Protein AF-A0AAD8CGN6-F1 (afdb_monomer_lite)

Foldseek 3Di:
DLQCVLCPVPPQFHALVSVQVSCCVLPVDGDDPVRSCVLCVVVVVVVHRHHGPVSSCVSVVVVVVPPDVCVVVVVVVCVVPVPPPSD

InterPro domains:
  IPR002048 EF-hand domain [PS50222] (1-29)
  IPR011992 EF-hand domain pair [SSF47473] (2-87)

pLDDT: mean 85.25, std 11.23, range [54.81, 95.44]

Sequence (87 aa):
MVFQHCDEDKKGYLSREDVKVAVVMLFGYKPSKTETDVMMASIMQANVPGMPLDHFVSLMGRKLAAQDNYEKTRQIFTGFDIHCHGF

Radius of gyration: 15.57 Å; chains: 1; bounding box: 38×25×37 Å

Organism: NCBI:txid40147

Structure (mmCIF, N/CA/C/O backbone):
data_AF-A0AAD8CGN6-F1
#
_entry.id   AF-A0AAD8CGN6-F1
#
loop_
_atom_site.group_PDB
_atom_site.id
_atom_site.type_symbol
_atom_site.label_atom_id
_atom_site.label_alt_id
_atom_site.label_comp_id
_atom_site.label_asym_id
_atom_site.label_entity_id
_atom_site.label_seq_id
_atom_site.pdbx_PDB_ins_code
_atom_site.Cartn_x
_atom_site.Cartn_y
_atom_site.Cartn_z
_atom_site.occupancy
_atom_site.B_iso_or_equiv
_atom_site.auth_seq_id
_atom_site.auth_comp_id
_atom_site.auth_asym_id
_atom_site.auth_atom_id
_atom_site.pdbx_PDB_model_num
ATOM 1 N N . MET A 1 1 ? -12.781 -11.989 -3.213 1.00 79.56 1 MET A N 1
ATOM 2 C CA . MET A 1 1 ? -12.017 -10.851 -3.795 1.00 79.56 1 MET A CA 1
ATOM 3 C C . MET A 1 1 ? -10.770 -10.600 -2.949 1.00 79.56 1 MET A C 1
ATOM 5 O O . MET A 1 1 ? -10.826 -10.947 -1.777 1.00 79.56 1 MET A O 1
ATOM 9 N N . VAL A 1 2 ? -9.683 -10.016 -3.485 1.00 91.94 2 VAL A N 1
ATOM 10 C CA . VAL A 1 2 ? -8.417 -9.804 -2.728 1.00 91.94 2 VAL A CA 1
ATOM 11 C C . VAL A 1 2 ? -8.662 -9.094 -1.395 1.00 91.94 2 VAL A C 1
ATOM 13 O O . VAL A 1 2 ? -8.176 -9.556 -0.373 1.00 91.94 2 VAL A O 1
ATOM 16 N N . PHE A 1 3 ? -9.515 -8.065 -1.378 1.00 93.06 3 PHE A N 1
ATOM 17 C CA . PHE A 1 3 ? -9.900 -7.367 -0.148 1.00 93.06 3 PHE A CA 1
ATOM 18 C C . PHE A 1 3 ? -10.389 -8.317 0.958 1.00 93.06 3 PHE A C 1
ATOM 20 O O . PHE A 1 3 ? -9.847 -8.311 2.049 1.00 93.06 3 PHE A O 1
ATOM 27 N N . GLN A 1 4 ? -11.361 -9.186 0.664 1.00 93.44 4 GLN A N 1
ATOM 28 C CA . GLN A 1 4 ? -11.920 -10.133 1.643 1.00 93.44 4 GLN A CA 1
ATOM 29 C C . GLN A 1 4 ? -10.911 -11.183 2.117 1.00 93.44 4 GLN A C 1
ATOM 31 O O . GLN A 1 4 ? -11.112 -11.790 3.159 1.00 93.44 4 GLN A O 1
ATOM 36 N N . HIS A 1 5 ? -9.881 -11.457 1.316 1.00 92.75 5 HIS A N 1
ATOM 37 C CA . HIS A 1 5 ? -8.823 -12.386 1.695 1.00 92.75 5 HIS A CA 1
ATOM 38 C C . HIS A 1 5 ? -7.783 -11.720 2.605 1.00 92.75 5 HIS A C 1
ATOM 40 O O . HIS A 1 5 ? -7.172 -12.397 3.422 1.00 92.75 5 HIS A O 1
ATOM 46 N N . CYS A 1 6 ? -7.590 -10.407 2.462 1.00 93.94 6 CYS A N 1
ATOM 47 C CA . CYS A 1 6 ? -6.676 -9.620 3.286 1.00 93.94 6 CYS A CA 1
ATOM 48 C C . CYS A 1 6 ? -7.339 -9.042 4.545 1.00 93.94 6 CYS A C 1
ATOM 50 O O . CYS A 1 6 ? -6.633 -8.719 5.487 1.00 93.94 6 CYS A O 1
ATOM 52 N N . ASP A 1 7 ? -8.664 -8.894 4.571 1.00 93.94 7 ASP A N 1
ATOM 53 C CA . ASP A 1 7 ? -9.425 -8.455 5.746 1.00 93.94 7 ASP A CA 1
ATOM 54 C C . ASP A 1 7 ? -9.498 -9.585 6.782 1.00 93.94 7 ASP A C 1
ATOM 56 O O . ASP A 1 7 ? -10.472 -10.345 6.851 1.00 93.94 7 ASP A O 1
ATOM 60 N N . GLU A 1 8 ? -8.421 -9.724 7.558 1.00 84.62 8 GLU A N 1
ATOM 61 C CA . GLU A 1 8 ? -8.353 -10.640 8.696 1.00 84.62 8 GLU A CA 1
ATOM 62 C C . GLU A 1 8 ? -9.550 -10.379 9.630 1.00 84.62 8 GLU A C 1
ATOM 64 O O . GLU A 1 8 ? -10.000 -9.248 9.763 1.00 84.62 8 GLU A O 1
ATOM 69 N N . ASP A 1 9 ? -10.147 -11.408 10.225 1.00 87.81 9 ASP A N 1
ATOM 70 C CA . ASP A 1 9 ? -11.347 -11.297 11.081 1.00 87.81 9 ASP A CA 1
ATOM 71 C C . ASP A 1 9 ? -12.611 -10.665 10.450 1.00 87.81 9 ASP A C 1
ATOM 73 O O . ASP A 1 9 ? -13.625 -10.534 11.137 1.00 87.81 9 ASP A O 1
ATOM 77 N N . LYS A 1 10 ? -12.607 -10.321 9.152 1.00 88.44 10 LYS A N 1
ATOM 78 C CA . LYS A 1 10 ? -13.735 -9.677 8.447 1.00 88.44 10 LYS A CA 1
ATOM 79 C C . LYS A 1 10 ? -14.179 -8.365 9.109 1.00 88.44 10 LYS A C 1
ATOM 81 O O . LYS A 1 10 ? -15.375 -8.114 9.280 1.00 88.44 10 LYS A O 1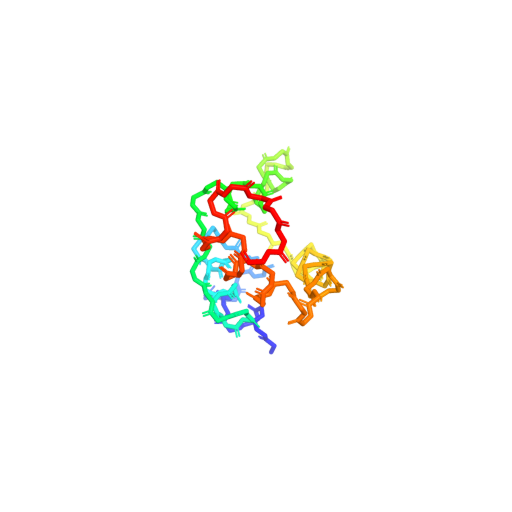
ATOM 86 N N .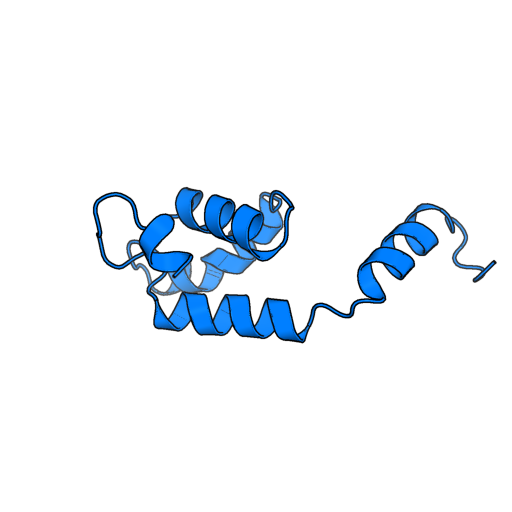 LYS A 1 11 ? -13.208 -7.530 9.486 1.00 92.44 11 LYS A N 1
ATOM 87 C CA . LYS A 1 11 ? -13.409 -6.226 10.138 1.00 92.44 11 LYS A CA 1
ATOM 88 C C . LYS A 1 11 ? -14.107 -5.209 9.226 1.00 92.44 11 LYS A C 1
ATOM 90 O O . LYS A 1 11 ? -14.676 -4.235 9.716 1.00 92.44 11 LYS A O 1
ATOM 95 N N . GLY A 1 12 ? -14.067 -5.415 7.909 1.00 92.50 12 GLY A N 1
ATOM 96 C CA . GLY A 1 12 ? -14.603 -4.502 6.900 1.00 92.50 12 GLY A CA 1
ATOM 97 C C . GLY A 1 12 ? -13.617 -3.411 6.473 1.0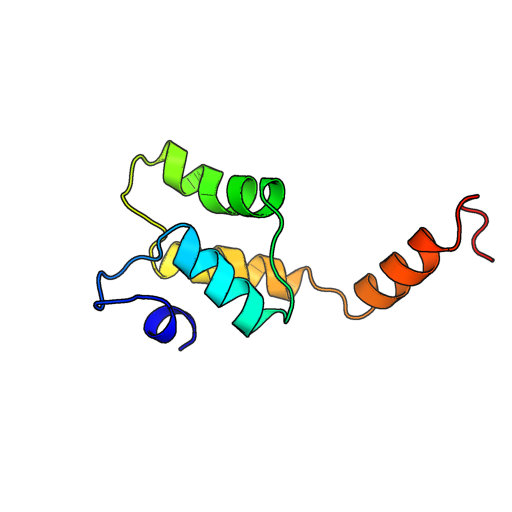0 92.50 12 GLY A C 1
ATOM 98 O O . GLY A 1 12 ? -13.994 -2.501 5.730 1.00 92.50 12 GLY A O 1
ATOM 99 N N . TYR A 1 13 ? -12.360 -3.486 6.916 1.00 93.81 13 TYR A N 1
ATOM 100 C CA . TYR A 1 13 ? -11.293 -2.558 6.550 1.00 93.81 13 TYR A CA 1
ATOM 101 C C . TYR A 1 13 ? -9.931 -3.256 6.550 1.00 93.81 13 TYR A C 1
ATOM 103 O O . TYR A 1 13 ? -9.705 -4.196 7.301 1.00 93.81 13 TYR A O 1
ATOM 111 N N . LEU A 1 14 ? -8.994 -2.748 5.751 1.00 94.94 14 LEU A N 1
ATOM 112 C CA . LEU A 1 14 ? -7.618 -3.241 5.714 1.00 94.94 14 LEU A CA 1
ATOM 113 C C . LEU A 1 14 ? -6.715 -2.399 6.611 1.00 94.94 14 LEU A C 1
ATOM 115 O O . LEU A 1 14 ? -6.659 -1.170 6.486 1.00 94.94 14 LEU A O 1
ATOM 119 N N . SER A 1 15 ? -5.975 -3.063 7.493 1.00 94.25 15 SER A N 1
ATOM 120 C CA . SER A 1 15 ? -4.872 -2.447 8.221 1.00 94.25 15 SER A CA 1
ATOM 121 C C . SER A 1 15 ? -3.700 -2.122 7.287 1.00 94.25 15 SER A C 1
ATOM 123 O O . SER A 1 15 ? -3.684 -2.449 6.096 1.00 94.25 15 SER A O 1
ATOM 125 N N . ARG A 1 16 ? -2.669 -1.474 7.834 1.00 93.31 16 ARG A N 1
ATOM 126 C CA . ARG A 1 16 ? -1.440 -1.178 7.092 1.00 93.31 16 ARG A CA 1
ATOM 127 C C . ARG A 1 16 ? -0.750 -2.452 6.601 1.00 93.31 16 ARG A C 1
ATOM 129 O O . ARG A 1 16 ? -0.133 -2.443 5.538 1.00 93.31 16 ARG A O 1
ATOM 136 N N . GLU A 1 17 ? -0.826 -3.523 7.372 1.00 93.88 17 GLU A N 1
ATOM 137 C CA . GLU A 1 17 ? -0.256 -4.832 7.077 1.00 93.88 17 GLU A CA 1
ATOM 138 C C . GLU A 1 17 ? -1.053 -5.514 5.966 1.00 93.88 17 GLU A C 1
ATOM 140 O O . GLU A 1 17 ? -0.466 -5.945 4.971 1.00 93.88 17 GLU A O 1
ATOM 145 N N . ASP A 1 18 ? -2.379 -5.490 6.070 1.00 95.00 18 ASP A N 1
ATOM 146 C CA . ASP A 1 18 ? -3.287 -6.097 5.094 1.00 95.00 18 ASP A CA 1
ATOM 147 C C . ASP A 1 18 ? -3.161 -5.437 3.717 1.00 95.00 18 ASP A C 1
ATOM 149 O O . ASP A 1 18 ? -3.138 -6.117 2.691 1.00 95.00 18 ASP A O 1
ATOM 153 N N . VAL A 1 19 ? -2.985 -4.109 3.674 1.00 93.88 19 VAL A N 1
ATOM 154 C CA . VAL A 1 19 ? -2.714 -3.383 2.423 1.00 93.88 19 VAL A CA 1
ATOM 155 C C . VAL A 1 19 ? -1.414 -3.864 1.773 1.00 93.88 19 VAL A C 1
ATOM 157 O O . VAL A 1 19 ? -1.377 -4.037 0.555 1.00 93.88 19 VAL A O 1
ATOM 160 N N . LYS A 1 20 ? -0.353 -4.142 2.545 1.00 95.44 20 LYS A N 1
ATOM 161 C CA . LYS A 1 20 ? 0.900 -4.680 1.979 1.00 95.44 20 LYS A CA 1
ATOM 162 C C . LYS A 1 20 ? 0.673 -6.059 1.366 1.00 95.44 20 LYS A C 1
ATOM 164 O O . LYS A 1 20 ? 1.175 -6.314 0.273 1.00 95.44 20 LYS A O 1
ATOM 169 N N . VAL A 1 21 ? -0.080 -6.927 2.045 1.00 95.31 21 VAL A N 1
ATOM 170 C CA . VAL A 1 21 ? -0.437 -8.259 1.529 1.00 95.31 21 VAL A CA 1
ATOM 171 C C . VAL A 1 21 ? -1.247 -8.126 0.242 1.00 95.31 21 VAL A C 1
ATOM 173 O O . VAL A 1 21 ? -0.924 -8.771 -0.754 1.00 95.31 21 VAL A O 1
ATOM 176 N N . ALA A 1 22 ? -2.230 -7.227 0.215 1.00 94.62 22 ALA A N 1
ATOM 177 C CA . ALA A 1 22 ? -3.045 -6.977 -0.965 1.00 94.62 22 ALA A CA 1
ATOM 178 C C . ALA A 1 22 ? -2.213 -6.485 -2.162 1.00 94.62 22 ALA A C 1
ATOM 180 O O . ALA A 1 22 ? -2.440 -6.930 -3.287 1.00 94.62 22 ALA A O 1
ATOM 181 N N . VAL A 1 23 ? -1.218 -5.617 -1.936 1.00 94.06 23 VAL A N 1
ATOM 182 C CA . VAL A 1 23 ? -0.298 -5.164 -2.996 1.00 94.06 23 VAL A CA 1
ATOM 183 C C . VAL A 1 23 ? 0.550 -6.320 -3.528 1.00 94.06 23 VAL A C 1
ATOM 185 O O . VAL A 1 23 ? 0.690 -6.456 -4.743 1.00 94.06 23 VAL A O 1
ATOM 188 N N . VAL A 1 24 ? 1.057 -7.192 -2.653 1.00 94.06 24 VAL A N 1
ATOM 189 C CA . VAL A 1 24 ? 1.787 -8.398 -3.076 1.00 94.06 24 VAL A CA 1
ATOM 190 C C . VAL A 1 24 ? 0.886 -9.307 -3.914 1.00 94.06 24 VAL A C 1
ATOM 192 O O . VAL A 1 24 ? 1.315 -9.780 -4.961 1.00 94.06 24 VAL A O 1
ATOM 195 N N . MET A 1 25 ? -0.368 -9.509 -3.506 1.00 93.56 25 MET A N 1
ATOM 196 C CA . MET A 1 25 ? -1.316 -10.355 -4.236 1.00 93.56 25 MET A CA 1
ATOM 197 C C . MET A 1 25 ? -1.722 -9.785 -5.599 1.00 93.56 25 MET A C 1
ATOM 199 O O . MET A 1 25 ? -1.867 -10.546 -6.550 1.00 93.56 25 MET A O 1
ATOM 203 N N . LEU A 1 26 ? -1.917 -8.467 -5.704 1.00 91.88 26 LEU A N 1
ATOM 204 C CA . LEU A 1 26 ? -2.365 -7.820 -6.941 1.00 91.88 26 LEU A CA 1
ATOM 205 C C . LEU A 1 26 ? -1.225 -7.556 -7.928 1.00 91.88 26 LEU A C 1
ATOM 207 O O . LEU A 1 26 ? -1.410 -7.714 -9.130 1.00 91.88 26 LEU A O 1
ATOM 211 N N . PHE A 1 27 ? -0.058 -7.138 -7.433 1.00 89.38 27 PHE A N 1
ATOM 212 C CA . PHE A 1 27 ? 1.027 -6.620 -8.273 1.00 89.38 27 PHE A CA 1
ATOM 213 C C . PHE A 1 27 ? 2.307 -7.459 -8.220 1.00 89.38 27 PHE A C 1
ATOM 215 O O . PHE A 1 27 ? 3.213 -7.239 -9.028 1.00 89.38 27 PHE A O 1
ATOM 222 N N . GLY A 1 28 ? 2.404 -8.416 -7.292 1.00 89.75 28 GLY A N 1
ATOM 223 C CA . GLY A 1 28 ? 3.532 -9.343 -7.195 1.00 89.75 28 GLY A CA 1
ATOM 224 C C . GLY A 1 28 ? 4.801 -8.755 -6.577 1.00 89.75 28 GLY A C 1
ATOM 225 O O . GLY A 1 28 ? 5.867 -9.347 -6.722 1.00 89.75 28 GLY A O 1
ATOM 226 N N . TYR A 1 29 ? 4.726 -7.605 -5.901 1.00 91.44 29 TYR A N 1
ATOM 227 C CA . TYR A 1 29 ? 5.873 -7.014 -5.209 1.00 91.44 29 TYR A CA 1
ATOM 228 C C . TYR A 1 29 ? 5.492 -6.492 -3.824 1.00 91.44 29 TYR A C 1
ATOM 230 O O . TYR A 1 29 ? 4.335 -6.178 -3.546 1.00 91.44 29 TYR A O 1
ATOM 238 N N . LYS A 1 30 ? 6.489 -6.397 -2.940 1.00 92.62 30 LYS A N 1
ATOM 239 C CA . LYS A 1 30 ? 6.318 -5.844 -1.596 1.00 92.62 30 LYS A CA 1
ATOM 240 C C . LYS A 1 30 ? 6.456 -4.317 -1.650 1.00 92.62 30 LYS A C 1
ATOM 242 O O . LYS A 1 30 ? 7.541 -3.849 -1.999 1.00 92.62 30 LYS A O 1
ATOM 247 N N . PRO A 1 31 ? 5.421 -3.541 -1.285 1.00 93.75 31 PRO A N 1
ATOM 248 C CA . PRO A 1 31 ? 5.514 -2.087 -1.300 1.00 93.75 31 PRO A CA 1
ATOM 249 C C . PRO A 1 31 ? 6.533 -1.585 -0.275 1.00 93.75 31 PRO A C 1
ATOM 251 O O . PRO A 1 31 ? 6.729 -2.180 0.792 1.00 93.75 31 PRO A O 1
ATOM 254 N N . SER A 1 32 ? 7.177 -0.463 -0.594 1.00 93.50 32 SER A N 1
ATOM 255 C CA . SER A 1 32 ? 8.126 0.186 0.316 1.00 93.50 32 SER A CA 1
ATOM 256 C C . SER A 1 32 ? 7.409 0.874 1.486 1.00 93.50 32 SER A C 1
ATOM 258 O O . SER A 1 32 ? 6.187 1.060 1.470 1.00 93.50 32 SER A O 1
ATOM 260 N N . LYS A 1 33 ? 8.165 1.288 2.516 1.00 92.50 33 LYS A N 1
ATOM 261 C CA . LYS A 1 33 ? 7.611 2.067 3.637 1.00 92.50 33 LYS A CA 1
ATOM 262 C C . LYS A 1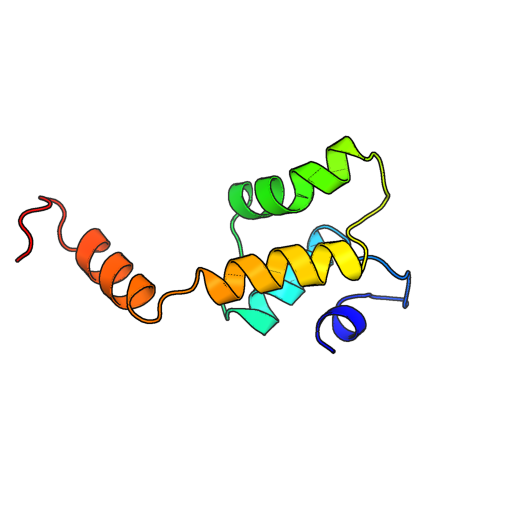 33 ? 6.937 3.343 3.127 1.00 92.50 33 LYS A C 1
ATOM 264 O O . LYS A 1 33 ? 5.765 3.545 3.425 1.00 92.50 33 LYS A O 1
ATOM 269 N N . THR A 1 34 ? 7.656 4.118 2.314 1.00 92.62 34 THR A N 1
ATOM 270 C CA . THR A 1 34 ? 7.183 5.377 1.727 1.00 92.62 34 THR A CA 1
ATOM 271 C C . THR A 1 34 ? 5.955 5.165 0.856 1.00 92.62 34 THR A C 1
ATOM 273 O O . THR A 1 34 ? 4.986 5.902 0.966 1.00 92.62 34 THR A O 1
ATOM 276 N N . GLU A 1 35 ? 5.956 4.127 0.022 1.00 91.31 35 GLU A N 1
ATOM 277 C CA . GLU A 1 35 ? 4.805 3.830 -0.826 1.00 91.31 35 GLU A CA 1
ATOM 278 C C . GLU A 1 35 ? 3.573 3.462 0.009 1.00 91.31 35 GLU A C 1
ATOM 280 O O . GLU A 1 35 ? 2.481 3.965 -0.240 1.00 91.31 35 GLU A O 1
ATOM 285 N N . THR A 1 36 ? 3.759 2.648 1.052 1.00 93.94 36 THR A N 1
ATOM 286 C CA . THR A 1 36 ? 2.683 2.316 1.994 1.00 93.94 36 THR A CA 1
ATOM 287 C C . THR A 1 36 ? 2.175 3.569 2.713 1.00 93.94 36 THR A C 1
ATOM 289 O O . THR A 1 36 ? 0.969 3.724 2.871 1.00 93.94 36 THR A O 1
ATOM 292 N N . ASP A 1 37 ? 3.067 4.473 3.134 1.00 93.25 37 ASP A N 1
ATOM 293 C CA . ASP A 1 37 ? 2.689 5.747 3.762 1.00 93.25 37 ASP A CA 1
ATOM 294 C C . ASP A 1 37 ? 1.841 6.601 2.813 1.00 93.25 37 ASP A C 1
ATOM 296 O O . ASP A 1 37 ? 0.807 7.118 3.224 1.00 93.25 37 ASP A O 1
ATOM 300 N N . VAL A 1 38 ? 2.211 6.682 1.531 1.00 92.12 38 VAL A N 1
ATOM 301 C CA . VAL A 1 38 ? 1.427 7.394 0.510 1.00 92.12 38 VAL A CA 1
ATOM 302 C C . VAL A 1 38 ? 0.051 6.753 0.317 1.00 92.12 38 VAL A C 1
ATOM 304 O O . VAL A 1 38 ? -0.950 7.466 0.270 1.00 92.12 38 VAL A O 1
ATOM 307 N N . MET A 1 39 ? -0.031 5.419 0.251 1.00 91.44 39 MET A N 1
ATOM 308 C CA . MET A 1 39 ? -1.314 4.713 0.124 1.00 91.44 39 MET A CA 1
ATOM 309 C C . MET A 1 39 ? -2.227 4.919 1.342 1.00 91.44 39 MET A C 1
ATOM 311 O O . MET A 1 39 ? -3.445 4.992 1.187 1.00 91.44 39 MET A O 1
ATOM 315 N N . MET A 1 40 ? -1.648 5.013 2.543 1.00 91.56 40 MET A N 1
ATOM 316 C CA . MET A 1 40 ? -2.383 5.168 3.803 1.00 91.56 40 MET A CA 1
ATOM 317 C C . MET A 1 40 ? -2.602 6.633 4.206 1.00 91.56 40 MET A C 1
ATOM 319 O O . MET A 1 40 ? -3.356 6.888 5.141 1.00 91.56 40 MET A O 1
ATOM 323 N N . ALA A 1 41 ? -1.993 7.604 3.521 1.00 91.44 41 ALA A N 1
ATOM 324 C CA . ALA A 1 41 ? -2.037 9.014 3.909 1.00 91.44 41 ALA A CA 1
ATOM 325 C C . ALA A 1 41 ? -3.472 9.553 4.049 1.00 91.44 41 ALA A C 1
ATOM 327 O O . ALA A 1 41 ? -3.780 10.246 5.018 1.00 91.44 41 ALA A O 1
ATOM 328 N N . SER A 1 42 ? -4.368 9.193 3.124 1.00 84.38 42 SER A N 1
ATOM 329 C CA . SER A 1 42 ? -5.779 9.602 3.166 1.00 84.38 42 SER A CA 1
ATOM 330 C C . SER A 1 42 ? -6.540 8.987 4.344 1.00 84.38 42 SER A C 1
ATOM 332 O O . SER A 1 42 ? -7.387 9.641 4.945 1.00 84.38 42 SER A O 1
ATOM 334 N N . ILE A 1 43 ? -6.197 7.754 4.718 1.00 89.81 43 ILE A N 1
ATOM 335 C CA . ILE A 1 43 ? -6.770 7.033 5.862 1.00 89.81 43 ILE A CA 1
ATOM 336 C C . ILE A 1 43 ? -6.325 7.685 7.175 1.00 89.81 43 ILE A C 1
ATOM 338 O O . ILE A 1 43 ? -7.146 7.912 8.063 1.00 89.81 43 ILE A O 1
ATOM 342 N N . MET A 1 44 ? -5.044 8.057 7.269 1.00 83.00 44 MET A N 1
ATOM 343 C CA . MET A 1 44 ? -4.497 8.751 8.438 1.00 83.00 44 MET A CA 1
ATOM 344 C C . MET A 1 44 ? -5.124 10.139 8.622 1.00 83.00 44 MET A C 1
ATOM 346 O O . MET A 1 44 ? -5.430 10.518 9.748 1.00 83.00 44 MET A O 1
ATOM 350 N N . GLN A 1 45 ? -5.369 10.878 7.534 1.00 84.94 45 GLN A N 1
ATOM 351 C CA . GLN A 1 45 ? -6.055 12.177 7.589 1.00 84.94 45 GLN A CA 1
ATOM 352 C C . GLN A 1 45 ? -7.520 12.056 8.022 1.00 84.94 45 GLN A C 1
ATOM 354 O O . GLN A 1 45 ? -8.015 12.911 8.752 1.00 84.94 45 GLN A O 1
ATOM 359 N N . ALA A 1 46 ? -8.209 10.994 7.600 1.00 85.38 46 ALA A N 1
ATOM 360 C CA . ALA A 1 46 ? -9.599 10.740 7.971 1.00 85.38 46 ALA A CA 1
ATOM 361 C C . ALA A 1 46 ? -9.767 10.198 9.406 1.00 85.38 46 ALA A C 1
ATOM 363 O O . ALA A 1 46 ? -10.898 10.061 9.867 1.00 85.38 46 ALA A O 1
ATOM 364 N N . ASN A 1 47 ? -8.667 9.891 10.109 1.00 85.75 47 ASN A N 1
ATOM 365 C CA . ASN A 1 47 ? -8.653 9.301 11.453 1.00 85.75 47 ASN A CA 1
ATOM 366 C C . ASN A 1 47 ? -9.530 8.036 11.581 1.00 85.75 47 ASN A C 1
ATOM 368 O O . ASN A 1 47 ? -10.183 7.807 12.600 1.00 85.75 47 ASN A O 1
ATOM 372 N N . VAL A 1 48 ? -9.569 7.222 10.524 1.00 87.69 48 VAL A N 1
ATOM 373 C CA . VAL A 1 48 ? -10.302 5.948 10.487 1.00 87.69 48 VAL A CA 1
ATOM 374 C C . VAL A 1 48 ? -9.349 4.779 10.788 1.00 87.69 48 VAL A C 1
ATOM 376 O O . VAL A 1 48 ? -8.152 4.883 10.512 1.00 87.69 48 VAL A O 1
ATOM 379 N N . PRO A 1 49 ? -9.841 3.649 11.335 1.00 86.88 49 PRO A N 1
ATOM 380 C CA . PRO A 1 49 ? -8.984 2.547 11.791 1.00 86.88 49 PRO A CA 1
ATOM 381 C C . PRO A 1 49 ? -8.236 1.812 10.665 1.00 86.88 49 PRO A C 1
ATOM 383 O O . PRO A 1 49 ? -7.246 1.132 10.929 1.00 86.88 49 PRO A O 1
ATOM 386 N N . GLY A 1 50 ? -8.683 1.940 9.414 1.00 91.81 50 GLY A N 1
ATOM 387 C CA . GLY A 1 50 ? -8.033 1.334 8.256 1.00 91.81 50 GLY A CA 1
ATOM 388 C C . GLY A 1 50 ? -8.740 1.660 6.944 1.00 91.81 50 GLY A C 1
ATOM 389 O O . GLY A 1 50 ? -9.672 2.463 6.904 1.00 91.81 50 GLY A O 1
ATOM 390 N N . MET A 1 51 ? -8.275 1.056 5.852 1.00 94.38 51 MET A N 1
ATOM 391 C CA . MET A 1 51 ? -8.760 1.341 4.504 1.00 94.38 51 MET A CA 1
ATOM 392 C C . MET A 1 51 ? -10.057 0.569 4.194 1.00 94.38 51 MET A C 1
ATOM 394 O O . MET A 1 51 ? -10.009 -0.659 4.116 1.00 94.38 51 MET A O 1
ATOM 398 N N . PRO A 1 52 ? -11.200 1.242 3.963 1.00 93.94 52 PRO A N 1
ATOM 399 C CA . PRO A 1 52 ? -12.445 0.575 3.585 1.00 93.94 52 PRO A CA 1
ATOM 400 C C . PRO A 1 52 ? -12.415 0.094 2.126 1.00 93.94 52 PRO A C 1
ATOM 402 O O . PRO A 1 52 ? -11.603 0.560 1.320 1.00 93.94 52 PRO A O 1
ATOM 405 N N . LEU A 1 53 ? -13.344 -0.801 1.773 1.00 93.50 53 LEU A N 1
ATOM 406 C CA . LEU A 1 53 ? -13.429 -1.427 0.446 1.00 93.50 53 LEU A CA 1
ATOM 407 C C . LEU A 1 53 ? -13.478 -0.413 -0.706 1.00 93.50 53 LEU A C 1
ATOM 409 O O . LEU A 1 53 ? -12.686 -0.530 -1.637 1.00 93.50 53 LEU A O 1
ATOM 413 N N . ASP A 1 54 ? -14.351 0.596 -0.644 1.00 92.75 54 ASP A N 1
ATOM 414 C CA . ASP A 1 54 ? -14.465 1.617 -1.697 1.00 92.75 54 ASP A CA 1
ATOM 415 C C . ASP A 1 54 ? -13.143 2.348 -1.949 1.00 92.75 54 ASP A C 1
ATOM 417 O O . ASP A 1 54 ? -12.708 2.521 -3.093 1.00 92.75 54 ASP A O 1
ATOM 421 N N . HIS A 1 55 ? -12.455 2.731 -0.871 1.00 92.88 55 HIS A N 1
ATOM 422 C CA . HIS A 1 55 ? -11.173 3.415 -0.977 1.00 92.88 55 HIS A CA 1
ATOM 423 C C . HIS A 1 55 ? -10.092 2.482 -1.536 1.00 92.88 55 HIS A C 1
ATOM 425 O O . HIS A 1 55 ? -9.292 2.892 -2.378 1.00 92.88 55 HIS A O 1
ATOM 431 N N . PHE A 1 56 ? -10.094 1.216 -1.113 1.00 94.38 56 PHE A N 1
ATOM 432 C CA . PHE A 1 56 ? -9.191 0.196 -1.631 1.00 94.38 56 PHE A CA 1
ATOM 433 C C . PHE A 1 56 ? -9.379 -0.029 -3.134 1.00 94.38 56 PHE A C 1
ATOM 435 O O . PHE A 1 56 ? -8.404 0.007 -3.883 1.00 94.38 56 PHE A O 1
ATOM 442 N N . VAL A 1 57 ? -10.620 -0.203 -3.597 1.00 93.81 57 VAL A N 1
ATOM 443 C CA . VAL A 1 57 ? -10.931 -0.416 -5.018 1.00 93.81 57 VAL A CA 1
ATOM 444 C C . VAL A 1 57 ? -10.526 0.799 -5.849 1.00 93.81 57 VAL A C 1
ATOM 446 O O . VAL A 1 57 ? -9.886 0.639 -6.886 1.00 93.81 57 VAL A O 1
ATOM 449 N N . SER A 1 58 ? -10.816 2.014 -5.379 1.00 93.06 58 SER A N 1
ATOM 450 C CA . SER A 1 58 ?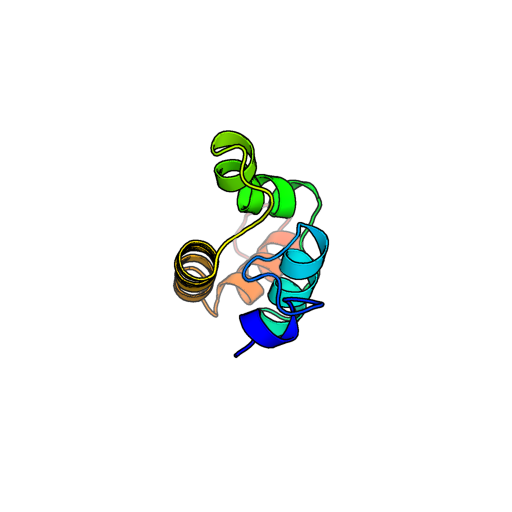 -10.409 3.250 -6.060 1.00 93.06 58 SER A CA 1
ATOM 451 C C . SER A 1 58 ? -8.885 3.397 -6.152 1.00 93.06 58 SER A C 1
ATOM 453 O O . SER A 1 58 ? -8.341 3.758 -7.199 1.00 93.06 58 SER A O 1
ATOM 455 N N . LEU A 1 59 ? -8.161 3.106 -5.068 1.00 92.25 59 LEU A N 1
ATOM 456 C CA . LEU A 1 59 ? -6.705 3.221 -5.027 1.00 92.25 59 LEU A CA 1
ATOM 457 C C . LEU A 1 59 ? -6.024 2.154 -5.894 1.00 92.25 59 LEU A C 1
ATOM 459 O O . LEU A 1 59 ? -5.199 2.490 -6.744 1.00 92.25 59 LEU A O 1
ATOM 463 N N . MET A 1 60 ? -6.398 0.885 -5.722 1.00 91.94 60 MET A N 1
ATOM 464 C CA . MET A 1 60 ? -5.821 -0.216 -6.492 1.00 91.94 60 MET A CA 1
ATOM 465 C C . MET A 1 60 ? -6.233 -0.159 -7.959 1.00 91.94 60 MET A C 1
ATOM 467 O O . MET A 1 60 ? -5.405 -0.440 -8.816 1.00 91.94 60 MET A O 1
ATOM 471 N N . GLY A 1 61 ? -7.457 0.277 -8.266 1.00 90.88 61 GLY A N 1
ATOM 472 C CA . GLY A 1 61 ? -7.924 0.494 -9.634 1.00 90.88 61 GLY A CA 1
ATOM 473 C C . GLY A 1 61 ? -7.113 1.565 -10.363 1.00 90.88 61 GLY A C 1
ATOM 474 O O . GLY A 1 61 ? -6.658 1.329 -11.479 1.00 90.88 61 GLY A O 1
ATOM 475 N N . ARG A 1 62 ? -6.840 2.707 -9.714 1.00 89.56 62 ARG A N 1
ATOM 476 C CA . ARG A 1 62 ? -5.942 3.737 -10.271 1.00 89.56 62 ARG A CA 1
ATOM 477 C C . ARG A 1 62 ? -4.526 3.210 -10.474 1.00 89.56 62 ARG A C 1
ATOM 479 O O . ARG A 1 62 ? -3.920 3.485 -11.502 1.00 89.56 62 ARG A O 1
ATOM 486 N N . LYS A 1 63 ? -4.013 2.439 -9.513 1.00 87.38 63 LYS A N 1
ATOM 487 C CA . LYS A 1 63 ? -2.680 1.836 -9.593 1.00 87.38 63 LYS A CA 1
ATOM 488 C C . LYS A 1 63 ? -2.576 0.807 -10.726 1.00 87.38 63 LYS A C 1
ATOM 490 O O . LYS A 1 63 ? -1.596 0.831 -11.453 1.00 87.38 63 LYS A O 1
ATOM 495 N N . LEU A 1 64 ? -3.596 -0.034 -10.908 1.00 86.38 64 LEU A N 1
ATOM 496 C CA . LEU A 1 64 ? -3.726 -0.976 -12.027 1.00 86.38 64 LEU A CA 1
ATOM 497 C C . LEU A 1 64 ? -3.815 -0.250 -13.372 1.00 86.38 64 LEU A C 1
ATOM 499 O O . LEU A 1 64 ? -3.150 -0.649 -14.317 1.00 86.38 64 LEU A O 1
ATOM 503 N N . ALA A 1 65 ? -4.598 0.828 -13.460 1.00 85.06 65 ALA A N 1
ATOM 504 C CA . ALA A 1 65 ? -4.732 1.608 -14.690 1.00 85.06 65 ALA A CA 1
ATOM 505 C C . ALA A 1 65 ? -3.448 2.370 -15.058 1.00 85.06 65 ALA A C 1
ATOM 507 O O . ALA A 1 65 ? -3.155 2.548 -16.237 1.00 85.06 65 ALA A O 1
ATOM 508 N N . ALA A 1 66 ? -2.687 2.819 -14.057 1.00 80.06 66 ALA A N 1
ATOM 509 C CA . ALA A 1 66 ? -1.392 3.467 -14.248 1.00 80.06 66 ALA A CA 1
ATOM 510 C C . ALA A 1 66 ? -0.260 2.472 -14.550 1.00 80.06 66 ALA A C 1
ATOM 512 O O . ALA A 1 66 ? 0.803 2.895 -14.999 1.00 80.06 66 ALA A O 1
ATOM 513 N N . GLN A 1 67 ? -0.475 1.175 -14.305 1.00 69.31 67 GLN A N 1
ATOM 514 C CA . GLN A 1 67 ? 0.506 0.132 -14.567 1.00 69.31 67 GLN A CA 1
ATOM 515 C C . GLN A 1 67 ? 0.613 -0.099 -16.080 1.00 69.31 67 GLN A C 1
ATOM 517 O O . GLN A 1 67 ? -0.047 -0.963 -16.655 1.00 69.31 67 GLN A O 1
ATOM 522 N N . ASP A 1 68 ? 1.453 0.695 -16.737 1.00 64.31 68 ASP A N 1
ATOM 523 C CA . ASP A 1 68 ? 1.853 0.453 -18.118 1.00 64.31 68 ASP A CA 1
ATOM 524 C C . ASP A 1 68 ? 2.701 -0.829 -18.157 1.00 64.31 68 ASP A C 1
ATOM 526 O O . ASP A 1 68 ? 3.681 -0.974 -17.422 1.00 64.31 68 ASP A O 1
ATOM 530 N N . ASN A 1 69 ? 2.351 -1.779 -19.026 1.00 60.81 69 ASN A N 1
ATOM 531 C CA . ASN A 1 69 ? 3.132 -3.004 -19.225 1.00 60.81 69 ASN A CA 1
ATOM 532 C C . ASN A 1 69 ? 4.596 -2.701 -19.596 1.00 60.81 69 ASN A C 1
ATOM 534 O O . ASN A 1 69 ? 5.485 -3.506 -19.313 1.00 60.81 69 ASN A O 1
ATOM 538 N N . TYR A 1 70 ? 4.862 -1.529 -20.181 1.00 60.44 70 TYR A N 1
ATOM 539 C CA . TYR A 1 70 ? 6.208 -1.060 -20.499 1.00 60.44 70 TYR A CA 1
ATOM 540 C C . TYR A 1 70 ? 6.956 -0.450 -19.312 1.00 60.44 70 TYR A C 1
ATOM 542 O O . TYR A 1 70 ? 8.168 -0.264 -19.410 1.00 60.44 70 TYR A O 1
ATOM 550 N N . GLU A 1 71 ? 6.298 -0.162 -18.189 1.00 66.25 71 GLU A N 1
ATOM 551 C CA . GLU A 1 71 ? 6.932 0.474 -17.033 1.00 66.25 71 GLU A CA 1
ATOM 552 C C . GLU A 1 71 ? 8.007 -0.427 -16.418 1.00 66.25 71 GLU A C 1
ATOM 554 O O . GLU A 1 71 ? 9.090 0.050 -16.095 1.00 66.25 71 GLU A O 1
ATOM 559 N N . LYS A 1 72 ? 7.775 -1.746 -16.356 1.00 63.09 72 LYS A N 1
ATOM 560 C CA . LYS A 1 72 ? 8.797 -2.709 -15.908 1.00 63.09 72 LYS A CA 1
ATOM 561 C C . LYS A 1 72 ? 10.020 -2.701 -16.825 1.00 63.09 72 LYS A C 1
ATOM 563 O O . LYS A 1 72 ? 11.146 -2.644 -16.339 1.00 63.09 72 LYS A O 1
ATOM 568 N N . THR A 1 73 ? 9.803 -2.710 -18.141 1.00 65.25 73 THR A N 1
ATOM 569 C CA . THR A 1 73 ? 10.885 -2.623 -19.132 1.00 65.25 73 THR A CA 1
ATOM 570 C C . THR A 1 73 ? 11.643 -1.306 -18.996 1.00 65.25 73 THR A C 1
ATOM 572 O O . THR A 1 73 ? 12.869 -1.314 -18.976 1.00 65.25 73 THR A O 1
ATOM 575 N N . ARG A 1 74 ? 10.936 -0.181 -18.825 1.00 69.38 74 ARG A N 1
ATOM 576 C CA . ARG A 1 74 ? 11.545 1.138 -18.610 1.00 69.38 74 ARG A CA 1
ATOM 577 C C . ARG A 1 74 ? 12.329 1.208 -17.309 1.00 69.38 74 ARG A C 1
ATOM 579 O O . ARG A 1 74 ? 13.440 1.701 -17.340 1.00 69.38 74 ARG A O 1
ATOM 586 N N . GLN A 1 75 ? 11.812 0.693 -16.194 1.00 68.38 75 GLN A N 1
ATOM 587 C CA . GLN A 1 75 ? 12.528 0.698 -14.913 1.00 68.38 75 GLN A CA 1
ATOM 588 C C . GLN A 1 75 ? 13.827 -0.106 -14.981 1.00 68.38 75 GLN A C 1
ATOM 590 O O . GLN A 1 75 ? 14.840 0.335 -14.445 1.00 68.38 75 GLN A O 1
ATOM 595 N N . ILE A 1 76 ? 13.815 -1.252 -15.668 1.00 74.38 76 ILE A N 1
ATOM 596 C CA . ILE A 1 76 ? 15.030 -2.027 -15.936 1.00 74.38 76 ILE A CA 1
ATOM 597 C C . ILE A 1 76 ? 15.990 -1.184 -16.779 1.00 74.38 76 ILE A C 1
ATOM 599 O O . ILE A 1 76 ? 17.110 -0.941 -16.346 1.00 74.38 76 ILE A O 1
ATOM 603 N N . PHE A 1 77 ? 15.542 -0.675 -17.931 1.00 71.94 77 PHE A N 1
ATOM 604 C CA . PHE A 1 77 ? 16.377 0.153 -18.805 1.00 71.94 77 PHE A CA 1
ATOM 605 C C . PHE A 1 77 ? 16.954 1.376 -18.084 1.00 71.94 77 PHE A C 1
ATOM 607 O O . PHE A 1 77 ? 18.152 1.586 -18.148 1.00 71.94 77 PHE A O 1
ATOM 614 N N . THR A 1 78 ? 16.157 2.132 -17.329 1.00 69.56 78 THR A N 1
ATOM 615 C CA . THR A 1 78 ? 16.609 3.292 -16.544 1.00 69.56 78 THR A CA 1
ATOM 616 C C . THR A 1 78 ? 17.554 2.904 -15.408 1.00 69.56 78 THR A C 1
ATOM 618 O O . THR A 1 78 ? 18.459 3.662 -15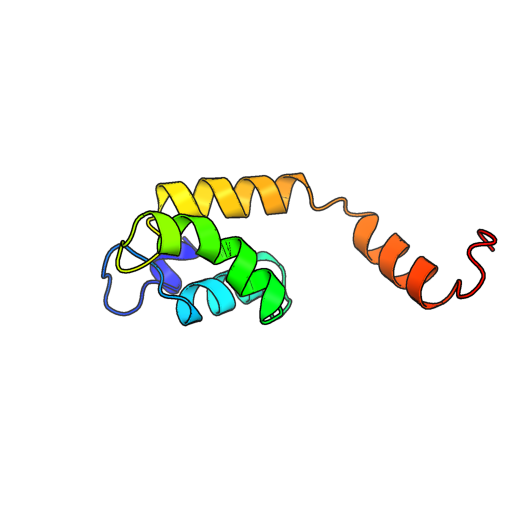.083 1.00 69.56 78 THR A O 1
ATOM 621 N N . GLY A 1 79 ? 17.380 1.728 -14.800 1.00 72.69 79 GLY A N 1
ATOM 622 C CA . GLY A 1 79 ? 18.306 1.228 -13.783 1.00 72.69 79 GLY A CA 1
ATOM 623 C C . GLY A 1 79 ? 19.701 0.917 -14.339 1.00 72.69 79 GLY A C 1
ATOM 624 O O . GLY A 1 79 ? 20.682 1.038 -13.609 1.00 72.69 79 GLY A O 1
ATOM 625 N N . PHE A 1 80 ? 19.790 0.539 -15.619 1.00 73.69 80 PHE A N 1
ATOM 626 C CA . PHE A 1 80 ? 21.051 0.254 -16.312 1.00 73.69 80 PHE A CA 1
ATOM 627 C C . PHE A 1 80 ? 21.599 1.452 -17.110 1.00 73.69 80 PHE A C 1
ATOM 629 O O . PHE A 1 80 ? 22.815 1.591 -17.234 1.00 73.69 80 PHE A O 1
ATOM 636 N N . ASP A 1 81 ? 20.739 2.346 -17.597 1.00 74.00 81 ASP A N 1
ATOM 637 C CA . ASP A 1 81 ? 21.094 3.585 -18.297 1.00 74.00 81 ASP A CA 1
ATOM 638 C C . ASP A 1 81 ? 21.419 4.699 -17.290 1.00 74.00 81 ASP A C 1
ATOM 640 O O . ASP A 1 81 ? 20.700 5.685 -17.132 1.00 74.00 81 ASP A O 1
ATOM 644 N N . ILE A 1 82 ? 22.539 4.523 -16.583 1.00 65.12 82 ILE A N 1
ATOM 645 C CA . ILE A 1 82 ? 23.051 5.457 -15.563 1.00 65.12 82 ILE A CA 1
ATOM 646 C C . ILE A 1 82 ? 23.286 6.865 -16.147 1.00 65.12 82 ILE A C 1
ATOM 648 O O . ILE A 1 82 ? 23.305 7.848 -15.406 1.00 65.12 82 ILE A O 1
ATOM 652 N N . HIS A 1 83 ? 23.448 6.977 -17.469 1.00 71.38 83 HIS A N 1
ATOM 653 C CA . HIS A 1 83 ? 23.757 8.232 -18.148 1.00 71.38 83 HIS A CA 1
ATOM 654 C C . HIS A 1 83 ? 22.569 8.823 -18.934 1.00 71.38 83 HIS A C 1
ATOM 656 O O . HIS A 1 83 ? 22.753 9.842 -19.596 1.00 71.38 83 HIS A O 1
ATOM 662 N N . CYS A 1 84 ? 21.364 8.239 -18.838 1.00 61.12 84 CYS A N 1
ATOM 663 C CA . CYS A 1 84 ? 20.142 8.678 -19.531 1.00 61.12 84 CYS A CA 1
ATOM 664 C C . CYS A 1 84 ? 20.345 8.960 -21.031 1.00 61.12 84 CYS A C 1
ATOM 666 O O . CYS A 1 84 ? 19.769 9.909 -21.573 1.00 61.12 84 CYS A O 1
ATOM 668 N N . HIS A 1 85 ? 21.193 8.181 -21.700 1.00 67.00 85 HIS A N 1
ATOM 669 C CA . HIS A 1 85 ? 21.505 8.403 -23.109 1.00 67.00 85 HIS A CA 1
ATOM 670 C C . HIS A 1 85 ? 20.531 7.685 -24.050 1.00 67.00 85 HIS A C 1
ATOM 672 O O . HIS A 1 85 ? 20.471 8.036 -25.225 1.00 67.00 85 HIS A O 1
ATOM 678 N N . GLY A 1 86 ? 19.700 6.770 -23.543 1.00 58.84 86 GLY A N 1
ATOM 679 C CA . GLY A 1 86 ? 18.712 6.049 -24.342 1.00 58.84 86 GLY A CA 1
ATOM 680 C C . GLY A 1 86 ? 19.284 4.875 -25.140 1.00 58.84 86 GLY A C 1
ATOM 681 O O . GLY A 1 86 ? 18.616 4.420 -26.072 1.00 58.84 86 GLY A O 1
ATOM 682 N N . PHE A 1 87 ? 20.486 4.391 -24.796 1.00 54.81 87 PHE A N 1
ATOM 683 C CA . PHE A 1 87 ? 21.155 3.256 -25.447 1.00 54.81 87 PHE A CA 1
ATOM 684 C C . PHE A 1 87 ? 21.942 2.412 -24.443 1.00 54.81 87 PHE A C 1
ATOM 686 O O . PHE A 1 87 ? 22.730 3.006 -23.673 1.00 54.81 87 PHE A O 1
#

Secondary structure (DSSP, 8-state):
-HHHHHSGGG-SEE-HHHHHHHHHHHHSSPPPHHHHHHHHHHHHHTT-SSEEHHHHHHHHHHHHHH--HHHHHHHHHHHH-TT----